Protein AF-A0A2W0H517-F1 (afdb_monomer_lite)

Secondary structure (DSSP, 8-state):
-HHHHHHHHHHHHHHHHHHHHHHHHHHHHHHTTSS-HHHHHHHHHHHHHHHHHHHHTSHHHHHHHHHHHHHT--

Structure (mmCIF, N/CA/C/O backbone):
data_AF-A0A2W0H517-F1
#
_entry.id   AF-A0A2W0H517-F1
#
loop_
_atom_site.group_PDB
_atom_site.id
_atom_site.type_symbol
_atom_site.label_atom_id
_atom_site.label_alt_id
_atom_site.label_comp_id
_atom_site.label_asym_id
_atom_site.label_entity_id
_atom_site.label_seq_id
_atom_site.pdbx_PDB_ins_code
_atom_site.Cartn_x
_atom_site.Cartn_y
_atom_site.Cartn_z
_atom_site.occupancy
_atom_site.B_iso_or_equiv
_atom_site.auth_seq_id
_atom_site.auth_comp_id
_atom_site.auth_asym_id
_atom_site.auth_atom_id
_atom_site.pdbx_PDB_model_num
ATOM 1 N N . MET A 1 1 ? 9.433 1.868 -27.393 1.00 57.56 1 MET A N 1
ATOM 2 C CA . MET A 1 1 ? 9.664 2.135 -25.956 1.00 57.56 1 MET A CA 1
ATOM 3 C C . MET A 1 1 ? 8.548 2.951 -25.296 1.00 57.56 1 MET A C 1
ATOM 5 O O . MET A 1 1 ? 8.365 2.794 -24.102 1.00 57.56 1 MET A O 1
ATOM 9 N N . GLU A 1 2 ? 7.752 3.751 -26.017 1.00 65.69 2 GLU A N 1
ATOM 10 C CA . GLU A 1 2 ? 6.777 4.665 -25.380 1.00 65.69 2 GLU A CA 1
ATOM 11 C C . GLU A 1 2 ? 5.517 3.992 -24.804 1.00 65.69 2 GLU A C 1
ATOM 13 O O . GLU A 1 2 ? 5.035 4.378 -23.743 1.00 65.69 2 GLU A O 1
ATOM 18 N N . VAL A 1 3 ? 4.997 2.946 -25.456 1.00 76.25 3 VAL A N 1
ATOM 19 C CA . VAL A 1 3 ? 3.722 2.319 -25.049 1.00 76.25 3 VAL A CA 1
ATOM 20 C C . VAL A 1 3 ? 3.844 1.552 -23.725 1.00 76.25 3 VAL A C 1
ATOM 22 O O . VAL A 1 3 ? 2.928 1.588 -22.908 1.00 76.25 3 VAL A O 1
ATOM 25 N N . ALA A 1 4 ? 4.982 0.891 -23.484 1.00 71.19 4 ALA A N 1
ATOM 26 C CA . ALA A 1 4 ? 5.215 0.114 -22.264 1.00 71.19 4 ALA A CA 1
ATOM 27 C C . ALA A 1 4 ? 5.366 1.013 -21.025 1.00 71.19 4 ALA A C 1
ATOM 29 O O . ALA A 1 4 ? 4.777 0.723 -19.986 1.00 71.19 4 ALA A O 1
ATOM 30 N N . ALA A 1 5 ? 6.071 2.141 -21.166 1.00 74.44 5 ALA A N 1
ATOM 31 C CA . ALA A 1 5 ? 6.223 3.130 -20.101 1.00 74.44 5 ALA A CA 1
ATOM 32 C C . ALA A 1 5 ? 4.880 3.792 -19.744 1.00 74.44 5 ALA A C 1
ATOM 34 O O . ALA A 1 5 ? 4.543 3.914 -18.567 1.00 74.44 5 ALA A O 1
ATOM 35 N N . LEU A 1 6 ? 4.062 4.148 -20.747 1.00 77.69 6 LEU A N 1
ATOM 36 C CA . LEU A 1 6 ? 2.702 4.640 -20.498 1.00 77.69 6 LEU A CA 1
ATOM 37 C C . LEU A 1 6 ? 1.842 3.583 -19.792 1.00 77.69 6 LEU A C 1
ATOM 39 O O . LEU A 1 6 ? 1.172 3.894 -18.809 1.00 77.69 6 LEU A O 1
ATOM 43 N N . ALA A 1 7 ? 1.864 2.333 -20.262 1.00 80.00 7 ALA A N 1
ATOM 44 C CA . ALA A 1 7 ? 1.087 1.248 -19.663 1.00 80.00 7 ALA A CA 1
ATOM 45 C C . ALA A 1 7 ? 1.487 0.977 -18.202 1.00 80.00 7 ALA A C 1
ATOM 47 O O . ALA A 1 7 ? 0.616 0.765 -17.354 1.00 80.00 7 ALA A O 1
ATOM 48 N N . SER A 1 8 ? 2.786 1.037 -17.895 1.00 78.81 8 SER A N 1
ATOM 49 C CA . SER A 1 8 ? 3.325 0.929 -16.536 1.00 78.81 8 SER A CA 1
ATOM 50 C C . SER A 1 8 ? 2.818 2.068 -15.643 1.00 78.81 8 SER A C 1
ATOM 52 O O . SER A 1 8 ? 2.248 1.819 -14.578 1.00 78.81 8 SER A O 1
ATOM 54 N N . LEU A 1 9 ? 2.886 3.315 -16.125 1.00 83.06 9 LEU A N 1
ATOM 55 C CA . LEU A 1 9 ? 2.397 4.496 -15.407 1.00 83.06 9 LEU A CA 1
ATOM 56 C C . LEU A 1 9 ? 0.896 4.404 -15.082 1.00 83.06 9 LEU A C 1
ATOM 58 O O . LEU A 1 9 ? 0.489 4.631 -13.939 1.00 83.06 9 LEU A O 1
ATOM 62 N N . TYR A 1 10 ? 0.064 4.038 -16.065 1.00 85.00 10 TYR A N 1
ATOM 63 C CA . TYR A 1 10 ? -1.377 3.868 -15.852 1.00 85.00 10 TYR A CA 1
ATOM 64 C C . TYR A 1 10 ? -1.681 2.735 -14.876 1.00 85.00 10 TYR A C 1
ATOM 66 O O . TYR A 1 10 ? -2.565 2.872 -14.032 1.00 85.00 10 TYR A O 1
ATOM 74 N N . SER A 1 11 ? -0.932 1.637 -14.946 1.00 83.69 11 SER A N 1
ATOM 75 C CA . SER A 1 11 ? -1.101 0.507 -14.034 1.00 83.69 11 SER A CA 1
ATOM 76 C C . SER A 1 11 ? -0.784 0.902 -12.590 1.00 83.69 11 SER A C 1
ATOM 78 O O . SER A 1 11 ? -1.577 0.619 -11.692 1.00 83.69 11 SER A O 1
ATOM 80 N N . ILE A 1 12 ? 0.309 1.640 -12.361 1.00 84.38 12 ILE A N 1
ATOM 81 C CA . ILE A 1 12 ? 0.652 2.187 -11.040 1.00 84.38 12 ILE A CA 1
ATOM 82 C C . ILE A 1 12 ? -0.462 3.115 -10.542 1.00 84.38 12 ILE A C 1
ATOM 84 O O . ILE A 1 12 ? -0.913 2.980 -9.404 1.00 84.38 12 ILE A O 1
ATOM 88 N N . ALA A 1 13 ? -0.958 4.019 -11.392 1.00 86.44 13 ALA A N 1
ATOM 89 C CA . ALA A 1 13 ? -2.038 4.934 -11.029 1.00 86.44 13 ALA A CA 1
ATOM 90 C C . ALA A 1 13 ? -3.321 4.188 -10.620 1.00 86.44 13 ALA A C 1
ATOM 92 O O . ALA A 1 13 ? -3.927 4.518 -9.600 1.00 86.44 13 ALA A O 1
ATOM 93 N N . ILE A 1 14 ? -3.707 3.146 -11.364 1.00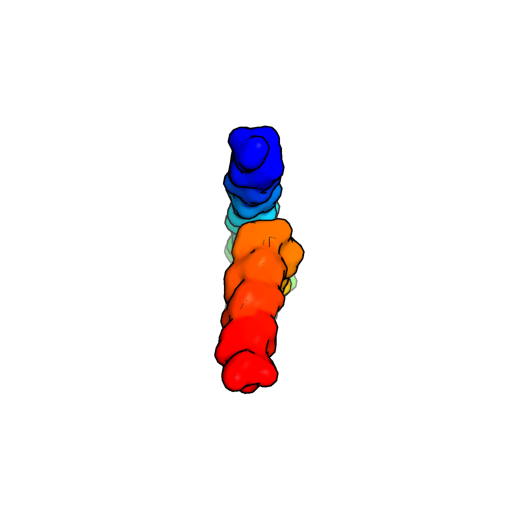 88.50 14 ILE A N 1
ATOM 94 C CA . ILE A 1 14 ? -4.873 2.309 -11.048 1.00 88.50 14 ILE A CA 1
ATOM 95 C C . ILE A 1 14 ? -4.687 1.606 -9.700 1.00 88.50 14 ILE A C 1
ATOM 97 O O . ILE A 1 14 ? -5.600 1.628 -8.872 1.00 88.50 14 ILE A O 1
ATOM 101 N N . ILE A 1 15 ? -3.507 1.031 -9.444 1.00 87.88 15 ILE A N 1
ATOM 102 C CA . ILE A 1 15 ? -3.197 0.362 -8.172 1.00 87.88 15 ILE A CA 1
ATOM 103 C C . ILE A 1 15 ? -3.299 1.355 -7.008 1.00 87.88 15 ILE A C 1
ATOM 105 O O . ILE A 1 15 ? -3.944 1.057 -6.002 1.00 87.88 15 ILE A O 1
ATOM 109 N N . VAL A 1 16 ? -2.737 2.559 -7.149 1.00 87.06 16 VAL A N 1
ATOM 110 C CA . VAL A 1 16 ? -2.812 3.606 -6.117 1.00 87.06 16 VAL A CA 1
ATOM 111 C C . VAL A 1 16 ? -4.262 4.009 -5.844 1.00 87.06 16 VAL A C 1
ATOM 113 O O . VAL A 1 16 ? -4.681 4.052 -4.685 1.00 87.06 16 VAL A O 1
ATOM 116 N N . ILE A 1 17 ? -5.057 4.257 -6.890 1.00 89.94 17 ILE A N 1
ATOM 117 C CA . ILE A 1 17 ? -6.478 4.614 -6.753 1.00 89.94 17 ILE A CA 1
ATOM 118 C C . ILE A 1 17 ? -7.251 3.493 -6.048 1.00 89.94 17 ILE A C 1
ATOM 120 O O . ILE A 1 17 ? -8.066 3.768 -5.161 1.00 89.94 17 ILE A O 1
ATOM 124 N N . MET A 1 18 ? -6.982 2.235 -6.402 1.00 90.69 18 MET A N 1
ATOM 125 C CA . MET A 1 18 ? -7.618 1.069 -5.795 1.00 90.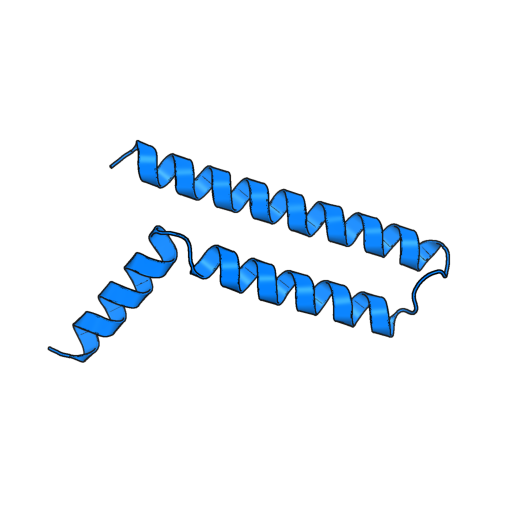69 18 MET A CA 1
ATOM 126 C C . MET A 1 18 ? -7.283 0.967 -4.301 1.00 90.69 18 MET A C 1
ATOM 128 O O . MET A 1 18 ? -8.193 0.880 -3.475 1.00 90.69 18 MET A O 1
ATOM 132 N N . VAL A 1 19 ? -6.001 1.062 -3.935 1.00 89.00 19 VAL A N 1
ATOM 133 C CA . VAL A 1 19 ? -5.539 1.016 -2.538 1.00 89.00 19 VAL A CA 1
ATOM 134 C C . VAL A 1 19 ? -6.178 2.138 -1.716 1.00 89.00 19 VAL A C 1
ATOM 136 O O . VAL A 1 19 ? -6.757 1.876 -0.661 1.00 89.00 19 VAL A O 1
ATOM 139 N N . VAL A 1 20 ? -6.162 3.379 -2.214 1.00 90.00 20 VAL A N 1
ATOM 140 C CA . VAL A 1 20 ? -6.779 4.530 -1.528 1.00 90.00 20 VAL A CA 1
ATOM 141 C C . VAL A 1 20 ? -8.289 4.342 -1.357 1.00 90.00 20 VAL A C 1
ATOM 143 O O . VAL A 1 20 ? -8.839 4.668 -0.302 1.00 90.00 20 VAL A O 1
ATOM 146 N N . SER A 1 21 ? -8.969 3.792 -2.363 1.00 92.06 21 SER A N 1
ATOM 147 C CA . SER A 1 21 ? -10.411 3.532 -2.305 1.00 92.06 21 SER A CA 1
ATOM 148 C C . SER A 1 21 ? -10.756 2.493 -1.237 1.00 92.06 21 SER A C 1
ATOM 150 O O . SER A 1 21 ? -11.662 2.715 -0.435 1.00 92.06 21 SER A O 1
ATOM 152 N N . ILE A 1 22 ? -9.989 1.405 -1.148 1.00 91.38 22 ILE A N 1
ATOM 153 C CA . ILE A 1 22 ? -10.179 0.374 -0.119 1.00 91.38 22 ILE A CA 1
ATOM 154 C C . ILE A 1 22 ? -9.894 0.942 1.282 1.00 91.38 22 ILE A C 1
ATOM 156 O O . ILE A 1 22 ? -10.668 0.707 2.211 1.00 91.38 22 ILE A O 1
ATOM 160 N N . ILE A 1 23 ? -8.844 1.758 1.444 1.00 90.69 23 ILE A N 1
ATOM 161 C CA . ILE A 1 23 ? -8.547 2.428 2.723 1.00 90.69 23 ILE A CA 1
ATOM 162 C C . ILE A 1 23 ? -9.719 3.318 3.157 1.00 90.69 23 ILE A C 1
ATOM 164 O O . ILE A 1 23 ? -10.083 3.314 4.336 1.00 90.69 23 ILE A O 1
ATOM 168 N N . LYS A 1 24 ? -10.353 4.047 2.227 1.00 91.81 24 LYS A N 1
ATOM 169 C CA . LYS A 1 24 ? -11.558 4.842 2.523 1.00 91.81 24 LYS A CA 1
ATOM 170 C C . LYS A 1 24 ? -12.712 3.967 3.010 1.00 91.81 24 LYS A C 1
ATOM 172 O O . LYS A 1 24 ? -13.342 4.320 4.006 1.00 91.81 24 LYS A O 1
ATOM 177 N N . VAL A 1 25 ? -12.959 2.822 2.372 1.00 93.56 25 VAL A N 1
ATOM 178 C CA . VAL A 1 25 ? -13.996 1.866 2.807 1.00 93.56 25 VAL A CA 1
ATOM 179 C C . VAL A 1 25 ? -13.717 1.368 4.226 1.00 93.56 25 VAL A C 1
ATOM 181 O O . VAL A 1 25 ? -14.606 1.407 5.077 1.00 93.56 25 VAL A O 1
ATOM 184 N N . PHE A 1 26 ? -12.472 0.992 4.533 1.00 91.00 26 PHE A N 1
ATOM 185 C CA . PHE A 1 26 ? -12.082 0.627 5.897 1.00 91.00 26 PHE A CA 1
ATOM 186 C C . PHE A 1 26 ? -12.217 1.797 6.880 1.00 91.00 26 PHE A C 1
ATOM 188 O O . PHE A 1 26 ? -12.568 1.592 8.040 1.00 91.00 26 PHE A O 1
ATOM 195 N N . GLY A 1 27 ? -11.978 3.033 6.436 1.00 90.88 27 GLY A N 1
ATOM 196 C CA . GLY A 1 27 ? -12.181 4.234 7.244 1.00 90.88 27 GLY A CA 1
ATOM 197 C C . GLY A 1 27 ? -13.647 4.414 7.640 1.00 90.88 27 GLY A C 1
ATOM 198 O O . GLY A 1 27 ? -13.944 4.655 8.812 1.00 90.88 27 GLY A O 1
ATOM 199 N N . ILE A 1 28 ? -14.561 4.210 6.688 1.00 93.19 28 ILE A N 1
ATOM 200 C CA . ILE A 1 28 ? -16.008 4.251 6.923 1.00 93.19 28 ILE A CA 1
ATOM 201 C C . ILE A 1 28 ? -16.419 3.134 7.888 1.00 93.19 28 ILE A C 1
ATOM 203 O O . ILE A 1 28 ? -17.057 3.416 8.901 1.00 93.19 28 ILE A O 1
ATOM 207 N N . ALA A 1 29 ? -15.995 1.892 7.647 1.00 91.00 29 ALA A N 1
ATOM 208 C CA . ALA A 1 29 ? -16.308 0.763 8.525 1.00 91.00 29 ALA A CA 1
ATOM 209 C C . ALA A 1 29 ? -15.758 0.958 9.954 1.00 91.00 29 ALA A C 1
ATOM 211 O O . ALA A 1 29 ? -16.424 0.643 10.939 1.00 91.00 29 ALA A O 1
ATOM 212 N N . LYS A 1 30 ? -14.579 1.578 10.102 1.00 92.12 30 LYS A N 1
ATOM 213 C CA . LYS A 1 30 ? -14.041 1.971 11.413 1.00 92.12 30 LYS A CA 1
ATOM 214 C C . LYS A 1 30 ? -14.911 3.031 12.091 1.00 92.12 30 LYS A C 1
ATOM 216 O O . LYS A 1 30 ? -15.162 2.918 13.286 1.00 92.12 30 LYS A O 1
ATOM 221 N N . SER A 1 31 ? -15.363 4.053 11.359 1.00 90.50 31 SER A N 1
ATOM 222 C CA . SER A 1 31 ? -16.224 5.110 11.920 1.00 90.50 31 SER A CA 1
ATOM 223 C C . SER A 1 31 ? -17.596 4.603 12.375 1.00 90.50 31 SER A C 1
ATOM 225 O O . SER A 1 31 ? -18.160 5.157 13.311 1.00 90.50 31 SER A O 1
ATOM 227 N N . ARG A 1 32 ? -18.097 3.519 11.768 1.00 92.31 32 ARG A N 1
ATOM 228 C CA . ARG A 1 32 ? -19.347 2.844 12.151 1.00 92.31 32 ARG A CA 1
ATOM 229 C C . ARG A 1 32 ? -19.198 1.894 13.341 1.00 92.31 32 ARG A C 1
ATOM 231 O O . ARG A 1 32 ? -20.196 1.424 13.866 1.00 92.31 32 ARG A O 1
ATOM 238 N N . GLY A 1 33 ? -17.967 1.626 13.778 1.00 90.12 33 GLY A N 1
ATOM 239 C CA . GLY A 1 33 ? -17.688 0.663 14.844 1.00 90.12 33 GLY A CA 1
ATOM 240 C C . GLY A 1 33 ? -17.646 -0.797 14.380 1.00 90.12 33 GLY A C 1
ATOM 241 O O . GLY A 1 33 ? -17.399 -1.671 15.207 1.00 90.12 33 GLY A O 1
ATOM 242 N N . ASP A 1 34 ? -17.790 -1.065 13.077 1.00 90.31 34 ASP A N 1
ATOM 243 C CA . ASP A 1 34 ? -17.771 -2.421 12.501 1.00 90.31 34 ASP A CA 1
ATOM 244 C C . ASP A 1 34 ? -16.388 -3.089 12.638 1.00 90.31 34 ASP A C 1
ATOM 246 O O . ASP A 1 34 ? -16.260 -4.314 12.688 1.00 90.31 34 ASP A O 1
ATOM 250 N N . ILE A 1 35 ? -15.322 -2.282 12.717 1.00 91.06 35 ILE A N 1
ATOM 251 C CA . ILE A 1 35 ? -13.941 -2.747 12.892 1.00 91.06 35 ILE A CA 1
ATOM 252 C C . ILE A 1 35 ? -13.179 -1.929 13.934 1.00 91.06 35 ILE A C 1
ATOM 254 O O . ILE A 1 35 ? -13.146 -0.700 13.930 1.00 91.06 35 ILE A O 1
ATOM 258 N N . THR A 1 36 ? -12.470 -2.644 14.810 1.00 91.62 36 THR A N 1
ATOM 259 C CA . THR A 1 36 ? -11.609 -2.064 15.847 1.00 91.62 36 THR A CA 1
ATOM 260 C C . THR A 1 36 ? -10.397 -1.348 15.241 1.00 91.62 36 THR A C 1
ATOM 262 O O . THR A 1 36 ? -9.837 -1.792 14.237 1.00 91.62 36 THR A O 1
ATOM 265 N N . ARG A 1 37 ? -9.884 -0.308 15.919 1.00 88.69 37 ARG A N 1
ATOM 266 C CA . ARG A 1 37 ? -8.668 0.430 15.511 1.00 88.69 37 ARG A CA 1
ATOM 267 C C . ARG A 1 37 ? -7.471 -0.482 15.198 1.00 88.69 37 ARG A C 1
ATOM 269 O O . ARG A 1 37 ? -6.767 -0.217 14.231 1.00 88.69 37 ARG A O 1
ATOM 276 N N . LYS A 1 38 ? -7.261 -1.554 15.975 1.00 89.81 38 LYS A N 1
ATOM 277 C CA . LYS A 1 38 ? -6.185 -2.538 15.736 1.00 89.81 38 LYS A CA 1
ATOM 278 C C . LYS A 1 38 ? -6.350 -3.260 14.392 1.00 89.81 38 LYS A C 1
ATOM 280 O O . LYS A 1 38 ? -5.397 -3.332 13.626 1.0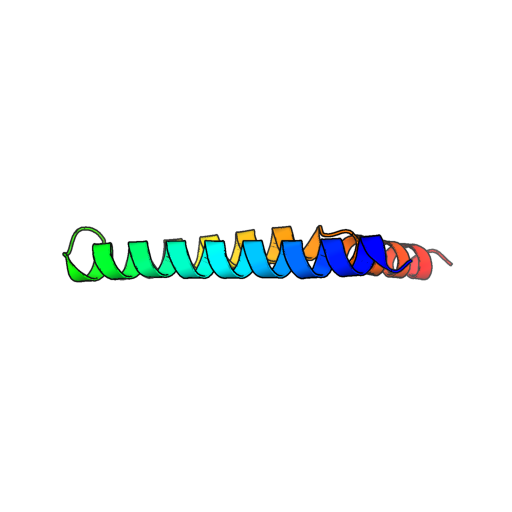0 89.81 38 LYS A O 1
ATOM 285 N N . LYS A 1 39 ? -7.567 -3.730 14.087 1.00 89.94 39 LYS A N 1
ATOM 286 C CA . LYS A 1 39 ? -7.890 -4.387 12.809 1.00 89.94 39 LYS A CA 1
ATOM 287 C C . LYS A 1 39 ? -7.751 -3.420 11.636 1.00 89.94 39 LYS A C 1
ATOM 289 O O . LYS A 1 39 ? -7.184 -3.794 10.623 1.00 89.94 39 LYS A O 1
ATOM 294 N N . PHE A 1 40 ? -8.195 -2.173 11.796 1.00 91.50 40 PHE A N 1
ATOM 295 C CA . PHE A 1 40 ? -8.030 -1.142 10.771 1.00 91.50 40 PHE A CA 1
ATOM 296 C C . PHE A 1 40 ? -6.555 -0.917 10.413 1.00 91.50 40 PHE A C 1
ATOM 298 O O . PHE A 1 40 ? -6.205 -0.967 9.241 1.00 91.50 40 PHE A O 1
ATOM 305 N N . VAL A 1 41 ? -5.685 -0.717 11.411 1.00 90.94 41 VAL A N 1
ATOM 306 C CA . VAL A 1 41 ? -4.246 -0.517 11.162 1.00 90.94 41 VAL A CA 1
ATOM 307 C C . VAL A 1 41 ? -3.642 -1.745 10.488 1.00 90.94 41 VAL A C 1
ATOM 309 O O . VAL A 1 41 ? -2.957 -1.596 9.487 1.00 90.94 41 VAL A O 1
ATOM 312 N N . PHE A 1 42 ? -3.950 -2.951 10.973 1.00 93.75 42 PHE A N 1
ATOM 313 C CA . PHE A 1 42 ? -3.453 -4.185 10.363 1.00 93.75 42 PHE A CA 1
ATOM 314 C C . PHE A 1 42 ? -3.868 -4.321 8.890 1.00 93.75 42 PHE A C 1
ATOM 316 O O . PHE A 1 42 ? -3.021 -4.582 8.041 1.00 93.75 42 PHE A O 1
ATOM 323 N N . LEU A 1 43 ? -5.147 -4.091 8.577 1.00 90.94 43 LEU A N 1
ATOM 324 C CA . LEU A 1 43 ? -5.667 -4.173 7.211 1.00 90.94 43 LEU A CA 1
ATOM 325 C C . LEU A 1 43 ? -5.027 -3.132 6.291 1.00 90.94 43 LEU A C 1
ATOM 327 O O . LEU A 1 43 ? -4.641 -3.468 5.178 1.00 90.94 43 LEU A O 1
ATOM 331 N N . VAL A 1 44 ? -4.877 -1.888 6.752 1.00 90.50 44 VAL A N 1
ATOM 332 C CA . VAL A 1 44 ? -4.241 -0.820 5.966 1.00 90.50 44 VAL A CA 1
AT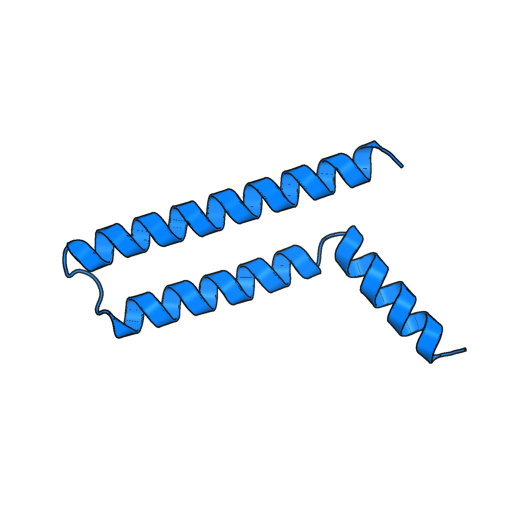OM 333 C C . VAL A 1 44 ? -2.763 -1.123 5.718 1.00 90.50 44 VAL A C 1
ATOM 335 O O . VAL A 1 44 ? -2.305 -0.992 4.586 1.00 90.50 44 VAL A O 1
ATOM 338 N N . THR A 1 45 ? -2.025 -1.576 6.735 1.00 90.19 45 THR A N 1
ATOM 339 C CA . THR A 1 45 ? -0.609 -1.944 6.588 1.00 90.19 45 THR A CA 1
ATOM 340 C C . THR A 1 45 ? -0.431 -3.141 5.656 1.00 90.19 45 THR A C 1
ATOM 342 O O . THR A 1 45 ? 0.441 -3.111 4.792 1.00 90.19 45 THR A O 1
ATOM 345 N N . ALA A 1 46 ? -1.274 -4.172 5.777 1.00 90.69 46 ALA A N 1
ATOM 346 C CA . ALA A 1 46 ? -1.246 -5.326 4.881 1.00 90.69 46 ALA A CA 1
ATOM 347 C C . ALA A 1 46 ? -1.544 -4.921 3.430 1.00 90.69 46 ALA A C 1
ATOM 349 O O . ALA A 1 46 ? -0.846 -5.344 2.512 1.00 90.69 46 ALA A O 1
ATOM 350 N N . LEU A 1 47 ? -2.534 -4.049 3.221 1.00 90.94 47 LEU A N 1
ATOM 351 C CA . LEU A 1 47 ? -2.894 -3.556 1.894 1.00 90.94 47 LEU A CA 1
ATOM 352 C C . LEU A 1 47 ? -1.772 -2.715 1.268 1.00 90.94 47 LEU A C 1
ATOM 354 O O . LEU A 1 47 ? -1.488 -2.859 0.082 1.00 90.94 47 LEU A O 1
ATOM 358 N N . ALA A 1 48 ? -1.109 -1.872 2.063 1.00 86.38 48 ALA A N 1
ATOM 359 C CA . ALA A 1 48 ? 0.042 -1.093 1.617 1.00 86.38 48 ALA A CA 1
ATOM 360 C C . ALA A 1 48 ? 1.236 -1.991 1.253 1.00 86.38 48 ALA A C 1
ATOM 362 O O . ALA A 1 48 ? 1.883 -1.753 0.236 1.00 86.38 48 ALA A O 1
ATOM 363 N N . ALA A 1 49 ? 1.494 -3.048 2.032 1.00 89.25 49 ALA A N 1
ATOM 364 C CA . ALA A 1 49 ? 2.549 -4.015 1.737 1.00 89.25 49 ALA A CA 1
ATOM 365 C C . ALA A 1 49 ? 2.281 -4.767 0.424 1.00 89.25 49 ALA A C 1
ATOM 367 O O . ALA A 1 49 ? 3.158 -4.834 -0.433 1.00 89.25 49 ALA A O 1
ATOM 368 N N . VAL A 1 50 ? 1.056 -5.270 0.228 1.00 88.56 50 VAL A N 1
ATOM 369 C CA . VAL A 1 50 ? 0.664 -5.943 -1.022 1.00 88.56 50 VAL A CA 1
ATOM 370 C C . VAL A 1 50 ? 0.735 -4.978 -2.204 1.00 88.56 50 VAL A C 1
ATOM 372 O O . VAL A 1 50 ? 1.323 -5.318 -3.224 1.00 88.56 50 VAL A O 1
ATOM 375 N N . GLY A 1 51 ? 0.206 -3.758 -2.064 1.00 85.12 51 GLY A N 1
ATOM 376 C CA . GLY A 1 51 ? 0.292 -2.731 -3.105 1.00 85.12 51 GLY A CA 1
ATOM 377 C C . GLY A 1 51 ? 1.738 -2.408 -3.490 1.00 85.12 51 GLY A C 1
ATOM 378 O O . GLY A 1 51 ? 2.048 -2.333 -4.675 1.00 85.12 51 GLY A O 1
ATOM 379 N N . GLY A 1 52 ? 2.636 -2.300 -2.506 1.00 83.12 52 GLY A N 1
ATOM 380 C CA . GLY A 1 52 ? 4.067 -2.099 -2.737 1.00 83.12 52 GLY A CA 1
ATOM 381 C C . GLY A 1 52 ? 4.722 -3.258 -3.489 1.00 83.12 52 GLY A C 1
ATOM 382 O O . GLY A 1 52 ? 5.447 -3.021 -4.450 1.00 83.12 52 GLY A O 1
ATOM 383 N N . ILE A 1 53 ? 4.419 -4.505 -3.111 1.00 86.00 53 ILE A N 1
ATOM 384 C CA . ILE A 1 53 ? 4.921 -5.700 -3.809 1.00 86.00 53 ILE A CA 1
ATOM 385 C C . ILE A 1 53 ? 4.435 -5.721 -5.262 1.00 86.00 53 ILE A C 1
ATOM 387 O O . ILE A 1 53 ? 5.221 -5.980 -6.167 1.00 86.00 53 ILE A O 1
ATOM 391 N N . VAL A 1 54 ? 3.158 -5.416 -5.506 1.00 83.19 54 VAL A N 1
ATOM 392 C CA . VAL A 1 54 ? 2.602 -5.399 -6.866 1.00 83.19 54 VAL A CA 1
ATOM 393 C C . VAL A 1 54 ? 3.270 -4.317 -7.713 1.00 83.19 54 VAL A C 1
ATOM 395 O O . VAL A 1 54 ? 3.667 -4.611 -8.835 1.00 83.19 54 VAL A O 1
ATOM 398 N N . VAL A 1 55 ? 3.455 -3.104 -7.175 1.00 80.12 55 VAL A N 1
ATOM 399 C CA . VAL A 1 55 ? 4.173 -2.014 -7.866 1.00 80.12 55 VAL A CA 1
ATOM 400 C C . VAL A 1 55 ? 5.611 -2.411 -8.196 1.00 80.12 55 VAL A C 1
ATOM 402 O O . VAL A 1 55 ? 6.105 -2.107 -9.275 1.00 80.12 55 VAL A O 1
ATOM 405 N N . PHE A 1 56 ? 6.273 -3.129 -7.296 1.00 77.00 56 PHE A N 1
ATOM 406 C CA . PHE A 1 56 ? 7.638 -3.599 -7.495 1.00 77.00 56 PHE A CA 1
ATOM 407 C C . PHE A 1 56 ? 7.762 -4.693 -8.568 1.00 77.00 56 PHE A C 1
ATOM 409 O O . PHE A 1 56 ? 8.778 -4.776 -9.249 1.00 77.00 56 PHE A O 1
ATOM 416 N N . LEU A 1 57 ? 6.719 -5.505 -8.753 1.00 77.25 57 LEU A N 1
ATOM 417 C CA . LEU A 1 57 ? 6.660 -6.544 -9.784 1.00 77.25 57 LEU A CA 1
ATOM 418 C C . LEU A 1 57 ? 6.263 -6.015 -11.172 1.00 77.25 57 LEU A C 1
ATOM 420 O O . LEU A 1 57 ? 6.250 -6.792 -12.127 1.00 77.25 57 LEU A O 1
ATOM 424 N N . LEU A 1 58 ? 5.929 -4.726 -11.312 1.00 77.56 58 LEU A N 1
ATOM 425 C CA . LEU A 1 58 ? 5.691 -4.139 -12.632 1.00 77.56 58 LEU A CA 1
ATOM 426 C C . LEU A 1 58 ? 6.953 -4.195 -13.508 1.00 77.56 58 LEU A C 1
ATOM 428 O O . LEU A 1 58 ? 8.060 -4.250 -12.975 1.00 77.56 58 LEU A O 1
ATOM 432 N N . PRO A 1 59 ? 6.805 -4.138 -14.847 1.00 65.94 59 PRO A N 1
ATOM 433 C CA . PRO A 1 59 ? 7.905 -4.331 -15.793 1.00 65.94 59 PRO A CA 1
ATOM 434 C C . PRO A 1 59 ? 9.129 -3.455 -15.506 1.00 65.94 59 PRO A C 1
ATOM 436 O O . PRO A 1 59 ? 10.251 -3.947 -15.576 1.00 65.94 59 PRO A O 1
ATOM 439 N N . ASP A 1 60 ? 8.920 -2.198 -15.108 1.00 67.56 60 ASP A N 1
ATOM 440 C CA . ASP A 1 60 ? 10.010 -1.277 -14.763 1.00 67.56 60 ASP A CA 1
ATOM 441 C C . ASP A 1 60 ? 10.705 -1.646 -13.439 1.00 67.56 60 ASP A C 1
ATOM 443 O O . ASP A 1 60 ? 11.920 -1.506 -13.309 1.00 67.56 60 ASP A O 1
ATOM 447 N N . GLY A 1 61 ? 9.958 -2.156 -12.455 1.00 63.47 61 GLY A N 1
ATOM 448 C CA . GLY A 1 61 ? 10.511 -2.631 -11.183 1.00 63.47 61 GLY A CA 1
ATOM 449 C C . GLY A 1 61 ? 11.241 -3.970 -11.320 1.00 63.47 61 GLY A C 1
ATOM 450 O O . GLY A 1 61 ? 12.316 -4.155 -10.748 1.00 63.47 61 GLY A O 1
ATOM 451 N N . TYR A 1 62 ? 10.709 -4.873 -12.148 1.00 62.56 62 TYR A N 1
ATOM 452 C CA . TYR A 1 62 ? 11.353 -6.140 -12.484 1.00 62.56 62 TYR A CA 1
ATOM 453 C C . TYR A 1 62 ? 12.647 -5.920 -13.272 1.00 62.56 62 TYR A C 1
ATOM 455 O O . TYR A 1 62 ? 13.659 -6.538 -12.950 1.00 62.56 62 TYR A O 1
ATOM 463 N N . ALA A 1 63 ? 12.647 -5.004 -14.249 1.00 64.06 63 ALA A N 1
ATOM 464 C CA . ALA A 1 63 ? 13.844 -4.643 -15.004 1.00 64.06 63 ALA A CA 1
ATOM 465 C C . ALA A 1 63 ? 14.965 -4.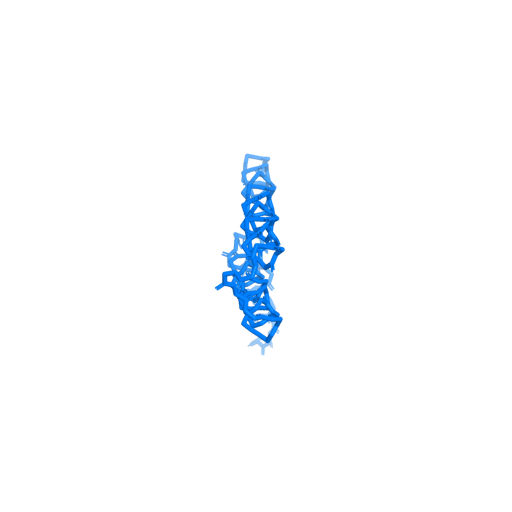135 -14.083 1.00 64.06 63 ALA A C 1
ATOM 467 O O . ALA A 1 63 ? 16.080 -4.634 -14.167 1.00 64.06 63 ALA A O 1
ATOM 468 N N . LEU A 1 64 ? 14.658 -3.237 -13.138 1.00 66.12 64 LEU A N 1
ATOM 469 C CA . LEU A 1 64 ? 15.616 -2.720 -12.146 1.00 66.12 64 LEU A CA 1
ATOM 470 C C . LEU A 1 64 ? 16.235 -3.808 -11.256 1.00 66.12 64 LEU A C 1
ATOM 472 O O . LEU A 1 64 ? 17.418 -3.745 -10.926 1.00 66.12 64 LEU A O 1
ATOM 476 N N . LEU A 1 65 ? 15.440 -4.796 -10.841 1.00 64.69 65 LEU A N 1
ATOM 477 C CA . LEU A 1 65 ? 15.943 -5.922 -10.057 1.00 64.69 65 LEU A CA 1
ATOM 478 C C . LEU A 1 65 ? 16.826 -6.850 -10.873 1.00 64.69 65 LEU A C 1
ATOM 480 O O . LEU A 1 65 ? 17.846 -7.309 -10.372 1.00 64.69 65 LEU A O 1
ATOM 484 N N . PHE A 1 66 ? 16.394 -7.165 -12.090 1.00 68.06 66 PHE A N 1
ATOM 485 C CA . PHE A 1 66 ? 17.090 -8.109 -12.947 1.00 68.06 66 PHE A CA 1
ATOM 486 C C . PHE A 1 66 ? 18.445 -7.545 -13.376 1.00 68.06 66 PHE A C 1
ATOM 488 O O . PHE A 1 66 ? 19.434 -8.265 -13.321 1.00 68.06 66 PHE A O 1
ATOM 495 N N . ASP A 1 67 ? 18.501 -6.247 -13.690 1.00 70.38 67 ASP A N 1
ATOM 496 C CA . ASP A 1 67 ? 19.735 -5.530 -14.033 1.00 70.38 67 ASP A CA 1
ATOM 497 C C . ASP A 1 67 ? 20.712 -5.501 -12.846 1.00 70.38 67 ASP A C 1
ATOM 499 O O . ASP A 1 67 ? 21.888 -5.827 -12.986 1.00 70.38 67 ASP A O 1
ATOM 503 N N . LYS A 1 68 ? 20.204 -5.233 -11.634 1.00 68.88 68 LYS A N 1
ATOM 504 C CA . LYS 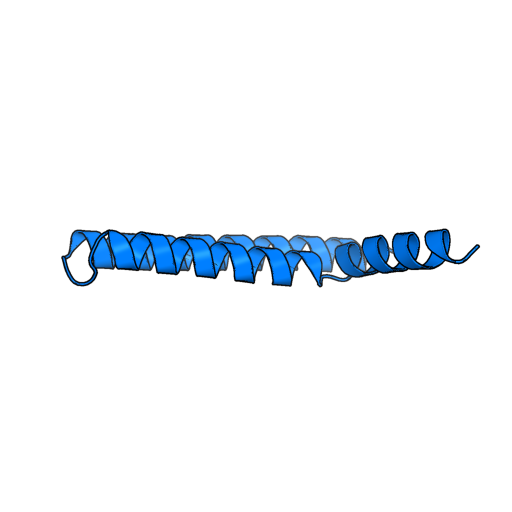A 1 68 ? 21.004 -5.280 -10.402 1.00 68.88 68 LYS A CA 1
ATOM 505 C C . LYS A 1 68 ? 21.487 -6.694 -10.055 1.00 68.88 68 LYS A C 1
ATOM 507 O O . LYS A 1 68 ? 22.597 -6.866 -9.569 1.00 68.88 68 LYS A O 1
ATOM 512 N N . TYR A 1 69 ? 20.650 -7.707 -10.270 1.00 69.69 69 TYR A N 1
ATOM 513 C CA . TYR A 1 69 ? 21.016 -9.095 -9.997 1.00 69.69 69 TYR A CA 1
ATOM 514 C C . TYR A 1 69 ? 22.045 -9.605 -11.011 1.00 69.69 69 TYR A C 1
ATOM 516 O O . TYR A 1 69 ? 22.936 -10.347 -10.632 1.00 69.69 69 TYR A O 1
ATOM 524 N N . LEU A 1 70 ? 21.966 -9.188 -12.278 1.00 64.62 70 LEU A N 1
ATOM 525 C CA . LEU A 1 70 ? 22.969 -9.509 -13.298 1.00 64.62 70 LEU A CA 1
ATOM 526 C C . LEU A 1 70 ? 24.309 -8.808 -13.044 1.00 64.62 70 LEU A C 1
ATOM 528 O O . LEU A 1 70 ? 25.342 -9.445 -13.217 1.00 64.62 70 LEU A O 1
ATOM 532 N N . SER A 1 71 ? 24.303 -7.553 -12.579 1.00 65.75 71 SER A N 1
ATOM 533 C CA . SER A 1 71 ? 25.540 -6.817 -12.275 1.00 65.75 71 SER A CA 1
ATOM 534 C C . SER A 1 71 ? 26.333 -7.382 -11.094 1.00 65.75 71 SER A C 1
ATOM 536 O O . SER A 1 71 ? 27.523 -7.123 -10.993 1.00 65.75 71 SER A O 1
ATOM 538 N N . ASP A 1 72 ? 25.688 -8.127 -10.191 1.00 66.38 72 ASP A N 1
ATOM 539 C CA . ASP A 1 72 ? 26.357 -8.781 -9.055 1.00 66.38 72 ASP A CA 1
ATOM 540 C C . ASP A 1 72 ? 27.029 -10.123 -9.448 1.00 66.38 72 ASP A C 1
ATOM 542 O O . ASP A 1 72 ? 27.715 -10.727 -8.621 1.00 66.38 72 ASP A O 1
ATOM 546 N N . PHE A 1 73 ? 26.824 -10.615 -10.680 1.00 60.94 73 PHE A N 1
ATOM 547 C CA . PHE A 1 73 ? 27.404 -11.868 -11.199 1.00 60.94 73 PHE A CA 1
ATOM 548 C C . PHE A 1 73 ? 28.556 -11.671 -12.208 1.00 60.94 73 PHE A C 1
ATOM 550 O O . PHE A 1 73 ? 29.172 -12.670 -12.592 1.00 60.94 73 PHE A O 1
ATOM 557 N N . GLU A 1 74 ? 28.848 -10.433 -12.626 1.00 52.75 74 GLU A N 1
ATOM 558 C CA . GLU A 1 74 ? 30.058 -10.051 -13.387 1.00 52.75 74 GLU A CA 1
ATOM 559 C C . GLU A 1 74 ? 31.201 -9.616 -12.458 1.00 52.75 74 GLU A C 1
ATOM 561 O O . GLU A 1 74 ? 32.366 -9.955 -12.776 1.00 52.75 74 GLU A O 1
#

Organism: NCBI:txid2045244

Radius of gyration: 16.91 Å; chains: 1; bounding box: 49×17×42 Å

Sequence (74 aa):
MEVAALASLYSIAIIVIMVVSIIKVFGIAKSRGDITRKKFVFLVTALAAVGGIVVFLLPDGYALLFDKYLSDFE

pLDDT: mean 81.68, std 10.92, range [52.75, 93.75]

Foldseek 3Di:
DPPLVVVLVVVLVVLVVVLVVVLVVLVVCVVVVVDDPVVSVVVNVVSVVVSVVVNCPRPVNVVVVVVVVVVVVD